Protein AF-A0A1V5JH03-F1 (afdb_monomer_lite)

Structure (mmCIF, N/CA/C/O backbone):
data_AF-A0A1V5JH03-F1
#
_entry.id   AF-A0A1V5JH03-F1
#
loop_
_atom_site.group_PDB
_atom_site.id
_atom_site.type_symbol
_atom_site.label_atom_id
_atom_site.label_alt_id
_atom_site.label_comp_id
_atom_site.label_asym_id
_atom_site.label_entity_id
_atom_site.label_seq_id
_atom_site.pdbx_PDB_ins_code
_atom_site.Cartn_x
_atom_site.Cartn_y
_atom_site.Cartn_z
_atom_site.occupancy
_atom_site.B_iso_or_equiv
_atom_site.auth_seq_id
_atom_site.auth_comp_id
_atom_site.auth_asym_id
_atom_site.auth_atom_id
_atom_site.pdbx_PDB_model_num
ATOM 1 N N . MET A 1 1 ? 13.693 12.994 -13.711 1.00 73.12 1 MET A N 1
ATOM 2 C CA . MET A 1 1 ? 14.202 11.615 -13.570 1.00 73.12 1 MET A CA 1
ATOM 3 C C . MET A 1 1 ? 12.980 10.728 -13.429 1.00 73.12 1 MET A C 1
ATOM 5 O O . MET A 1 1 ? 12.201 10.991 -12.523 1.00 73.12 1 MET A O 1
ATOM 9 N N . ASP A 1 2 ? 12.749 9.807 -14.364 1.00 86.81 2 ASP A N 1
ATOM 10 C CA . ASP A 1 2 ? 11.597 8.889 -14.368 1.00 86.81 2 ASP A CA 1
ATOM 11 C C . ASP A 1 2 ? 12.035 7.436 -14.113 1.00 86.81 2 ASP A C 1
ATOM 13 O O . ASP A 1 2 ? 13.233 7.147 -14.056 1.00 86.81 2 ASP A O 1
ATOM 17 N N . LEU A 1 3 ? 11.069 6.527 -13.950 1.00 82.00 3 LEU A N 1
ATOM 18 C CA . LEU A 1 3 ? 11.330 5.127 -13.607 1.00 82.00 3 LEU A CA 1
ATOM 19 C C . LEU A 1 3 ? 12.235 4.418 -14.628 1.00 82.00 3 LEU A C 1
ATOM 21 O O . LEU A 1 3 ? 13.090 3.628 -14.238 1.00 82.00 3 LEU A O 1
ATOM 25 N N . SER A 1 4 ? 12.121 4.737 -15.918 1.00 85.38 4 SER A N 1
ATOM 26 C CA . SER A 1 4 ? 12.951 4.133 -16.969 1.00 85.38 4 SER A CA 1
ATOM 27 C C . SER A 1 4 ? 14.422 4.507 -16.796 1.00 85.38 4 SER A C 1
ATOM 29 O O . SER A 1 4 ? 15.310 3.682 -16.999 1.00 85.38 4 SER A O 1
ATOM 31 N N . GLU A 1 5 ? 14.691 5.751 -16.396 1.00 88.56 5 GLU A N 1
ATOM 32 C CA . GLU A 1 5 ? 16.047 6.232 -16.123 1.00 88.56 5 GLU A CA 1
ATOM 33 C C . GLU A 1 5 ? 16.642 5.617 -14.848 1.00 88.56 5 GLU A C 1
ATOM 35 O O . GLU A 1 5 ? 17.856 5.431 -14.773 1.00 88.56 5 GLU A O 1
ATOM 40 N N . LEU A 1 6 ? 15.814 5.261 -13.860 1.00 89.06 6 LEU A N 1
ATOM 41 C CA . LEU A 1 6 ? 16.254 4.539 -12.660 1.00 89.06 6 LEU A CA 1
ATOM 42 C C . LEU A 1 6 ? 16.620 3.091 -12.990 1.00 89.06 6 LEU A C 1
ATOM 44 O O . LEU A 1 6 ? 17.732 2.659 -12.678 1.00 89.06 6 LEU A O 1
ATOM 48 N N . VAL A 1 7 ? 15.750 2.396 -13.727 1.00 87.81 7 VAL A N 1
ATOM 49 C CA . VAL A 1 7 ? 15.978 1.011 -14.167 1.00 87.81 7 VAL A CA 1
ATOM 50 C C .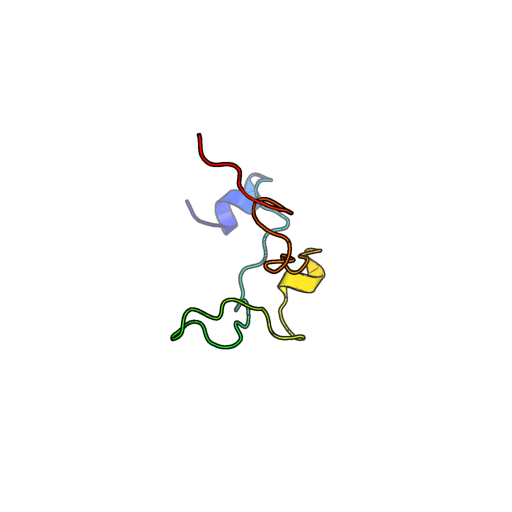 VAL A 1 7 ? 17.257 0.899 -14.998 1.00 87.81 7 VAL A C 1
ATOM 52 O O . VAL A 1 7 ? 18.084 0.026 -14.740 1.00 87.81 7 VAL A O 1
ATOM 55 N N . LYS A 1 8 ? 17.495 1.828 -15.937 1.00 88.81 8 LYS A N 1
ATOM 56 C CA . LYS A 1 8 ? 18.742 1.874 -16.729 1.00 88.81 8 LYS A CA 1
ATOM 57 C C . LYS A 1 8 ? 20.000 2.047 -15.875 1.00 88.81 8 LYS A C 1
ATOM 59 O O . LYS A 1 8 ? 21.068 1.590 -16.269 1.00 88.81 8 LYS A O 1
ATOM 64 N N . LYS A 1 9 ? 19.889 2.708 -14.720 1.00 92.00 9 LYS A N 1
ATOM 65 C CA . LYS A 1 9 ? 20.986 2.898 -13.760 1.00 92.00 9 LYS A CA 1
ATOM 66 C C . LYS A 1 9 ? 21.144 1.723 -12.786 1.00 92.00 9 LYS A C 1
ATOM 68 O O . LYS A 1 9 ? 21.979 1.803 -11.891 1.00 92.00 9 LYS A O 1
ATOM 73 N N . GLY A 1 10 ? 20.366 0.648 -12.948 1.00 88.00 10 GLY A N 1
ATOM 74 C CA . GLY A 1 10 ? 20.367 -0.510 -12.051 1.00 88.00 10 GLY A CA 1
ATOM 75 C C . GLY A 1 10 ? 19.624 -0.275 -10.732 1.00 88.00 10 GLY A C 1
ATOM 76 O O . GLY A 1 10 ? 19.797 -1.045 -9.792 1.00 88.00 10 GLY A O 1
ATOM 77 N N . LEU A 1 11 ? 18.816 0.785 -10.649 1.00 87.50 11 LEU A N 1
ATOM 78 C CA . LEU A 1 11 ? 17.976 1.118 -9.498 1.00 87.50 11 LEU A CA 1
ATOM 79 C C . LEU A 1 11 ? 16.530 0.696 -9.800 1.00 87.50 11 LEU A C 1
ATOM 81 O O . LEU A 1 11 ? 16.109 0.757 -10.949 1.00 87.50 11 LEU A O 1
ATOM 85 N N . ASP A 1 12 ? 15.761 0.268 -8.796 1.00 87.06 12 ASP A N 1
ATOM 86 C CA . ASP A 1 12 ? 14.321 -0.031 -8.940 1.00 87.06 12 ASP A CA 1
ATOM 87 C C . ASP A 1 12 ? 13.952 -1.053 -10.047 1.00 87.06 12 ASP A C 1
ATOM 89 O O . ASP A 1 12 ? 12.830 -1.084 -10.547 1.00 87.06 12 ASP A O 1
ATOM 93 N N . GLY A 1 13 ? 14.873 -1.955 -10.415 1.00 86.06 13 GLY A N 1
ATOM 94 C CA . GLY A 1 13 ? 14.678 -2.952 -11.485 1.00 86.06 13 GLY A CA 1
ATOM 95 C C . GLY A 1 13 ? 13.593 -4.011 -11.228 1.00 86.06 13 GLY A C 1
ATOM 96 O O . GLY A 1 13 ? 13.254 -4.771 -12.132 1.00 86.06 13 GLY A O 1
ATOM 97 N N . HIS A 1 14 ? 13.048 -4.064 -10.012 1.00 85.50 14 HIS A N 1
ATOM 98 C CA . HIS A 1 14 ? 11.959 -4.965 -9.614 1.00 85.50 14 HIS A CA 1
ATOM 99 C C . HIS A 1 14 ? 10.651 -4.222 -9.311 1.00 85.50 14 HIS A C 1
ATOM 101 O O . HIS A 1 14 ? 9.696 -4.823 -8.820 1.00 85.50 14 HIS A O 1
ATOM 107 N N . SER A 1 15 ? 10.600 -2.916 -9.567 1.00 87.00 15 SER A N 1
ATOM 108 C CA . SER A 1 15 ? 9.383 -2.135 -9.392 1.00 87.00 15 SER A CA 1
ATOM 109 C C . SER A 1 15 ? 8.362 -2.474 -10.472 1.00 87.00 15 SER A C 1
ATOM 111 O O . SER A 1 15 ? 8.696 -2.647 -11.643 1.00 87.00 15 SER A O 1
ATOM 113 N N . ILE A 1 16 ? 7.093 -2.516 -10.077 1.00 86.94 16 ILE A N 1
ATOM 114 C CA . ILE A 1 16 ? 5.963 -2.714 -10.982 1.00 86.94 16 ILE A CA 1
ATOM 115 C C . ILE A 1 16 ? 5.128 -1.437 -10.961 1.00 86.94 16 ILE A C 1
ATOM 117 O O . ILE A 1 16 ? 4.831 -0.905 -9.891 1.00 86.94 16 ILE A O 1
ATOM 121 N N . VAL A 1 17 ? 4.743 -0.948 -12.139 1.00 87.94 17 VAL A N 1
ATOM 122 C CA . VAL A 1 17 ? 3.794 0.163 -12.286 1.00 87.94 17 VAL A CA 1
ATOM 123 C C . VAL A 1 17 ? 2.471 -0.411 -12.766 1.00 87.94 17 VAL A C 1
ATOM 125 O O . VAL A 1 17 ? 2.391 -0.935 -13.873 1.00 87.94 17 VAL A O 1
ATOM 128 N N . GLY A 1 18 ? 1.434 -0.320 -11.938 1.00 90.44 18 GLY A N 1
ATOM 129 C CA . GLY A 1 18 ? 0.111 -0.856 -12.246 1.00 90.44 18 GLY A CA 1
ATOM 130 C C . GLY A 1 18 ? -0.945 -0.417 -11.235 1.00 90.44 18 GLY A C 1
ATOM 131 O O . GLY A 1 18 ? -0.624 0.209 -10.224 1.00 90.44 18 GLY A O 1
ATOM 132 N N . ASP A 1 19 ? -2.209 -0.737 -11.522 1.00 95.62 19 ASP A N 1
ATOM 133 C CA . ASP A 1 19 ? -3.318 -0.499 -10.594 1.00 95.62 19 ASP A CA 1
ATOM 134 C C . ASP A 1 19 ? -3.185 -1.438 -9.377 1.00 95.62 19 ASP A C 1
ATOM 136 O O . ASP A 1 19 ? -3.126 -2.659 -9.555 1.00 95.62 19 ASP A O 1
ATOM 140 N N . PRO A 1 20 ? -3.128 -0.914 -8.137 1.00 95.00 20 PRO A N 1
ATOM 141 C CA . PRO A 1 20 ? -3.044 -1.746 -6.941 1.00 95.00 20 PRO A CA 1
ATOM 142 C C . PRO A 1 20 ? -4.324 -2.546 -6.662 1.00 95.00 20 PRO A C 1
ATOM 144 O O . PRO A 1 20 ? -4.274 -3.486 -5.871 1.00 95.00 20 PRO A O 1
ATOM 147 N N . LEU A 1 21 ? -5.459 -2.210 -7.285 1.00 97.56 21 LEU A N 1
ATOM 148 C CA . LEU A 1 21 ? -6.757 -2.861 -7.091 1.00 97.56 21 LEU A CA 1
ATOM 149 C C . LEU A 1 21 ? -7.232 -2.818 -5.630 1.00 97.56 21 LEU A C 1
ATOM 151 O O . LEU A 1 21 ? -7.495 -3.848 -5.002 1.00 97.56 21 LEU A O 1
ATOM 155 N N . PHE A 1 22 ? -7.374 -1.606 -5.089 1.00 97.25 22 PHE A N 1
ATOM 156 C CA . PHE A 1 22 ? -8.007 -1.392 -3.784 1.00 97.25 22 PHE A CA 1
ATOM 157 C C . PHE A 1 22 ? -9.486 -1.806 -3.785 1.00 97.25 22 PHE A C 1
ATOM 159 O O . PHE A 1 22 ? -10.169 -1.742 -4.812 1.00 97.25 22 PHE A O 1
ATOM 166 N N . VAL A 1 23 ? -9.996 -2.211 -2.620 1.00 97.38 23 VAL A N 1
ATOM 167 C CA . VAL A 1 23 ? -11.414 -2.542 -2.425 1.00 97.38 23 VAL A CA 1
ATOM 168 C C . VAL A 1 23 ? -12.284 -1.293 -2.587 1.00 97.38 23 VAL A C 1
ATOM 170 O O . VAL A 1 23 ? -13.197 -1.321 -3.411 1.00 97.38 23 VAL A O 1
ATOM 173 N N . ASP A 1 24 ? -11.982 -0.204 -1.867 1.00 97.88 24 ASP A N 1
ATOM 174 C CA . ASP A 1 24 ? -12.662 1.092 -2.018 1.00 97.88 24 ASP A CA 1
ATOM 175 C C . ASP A 1 24 ? -11.804 2.264 -1.503 1.00 97.88 24 ASP A C 1
ATOM 177 O O . ASP A 1 24 ? -11.964 2.761 -0.386 1.00 97.88 24 ASP A O 1
ATOM 181 N N . ALA A 1 25 ? -10.899 2.753 -2.352 1.00 97.06 25 ALA A N 1
ATOM 182 C CA . ALA A 1 25 ? -10.014 3.867 -2.008 1.00 97.06 25 ALA A CA 1
ATOM 183 C C . ALA A 1 25 ? -10.754 5.190 -1.730 1.00 97.06 25 ALA A C 1
ATOM 185 O O . ALA A 1 25 ? -10.231 6.037 -1.016 1.00 97.06 25 ALA A O 1
ATOM 186 N N . LYS A 1 26 ? -11.975 5.387 -2.255 1.00 97.88 26 LYS A N 1
ATOM 187 C CA . LYS A 1 26 ? -12.752 6.618 -2.005 1.00 97.88 26 LYS A CA 1
ATOM 188 C C . LYS A 1 26 ? -13.290 6.683 -0.578 1.00 97.88 26 LYS A C 1
ATOM 190 O O . LYS A 1 26 ? -13.659 7.759 -0.117 1.00 97.88 26 LYS A O 1
ATOM 195 N N . ARG A 1 27 ? -13.378 5.531 0.089 1.00 97.81 27 ARG A N 1
ATOM 196 C CA . ARG A 1 27 ? -13.825 5.378 1.477 1.00 97.81 27 ARG A CA 1
ATOM 197 C C . ARG A 1 27 ? -12.686 4.950 2.404 1.00 97.81 27 ARG A C 1
ATOM 199 O O . ARG A 1 27 ? -12.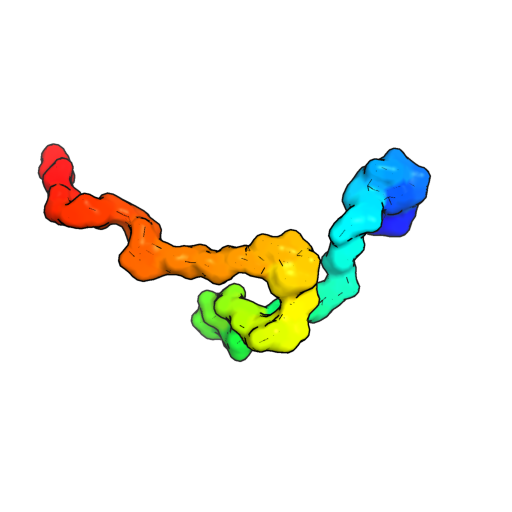953 4.377 3.457 1.00 97.81 27 ARG A O 1
ATOM 206 N N . ASP A 1 28 ? -11.442 5.183 1.986 1.00 95.69 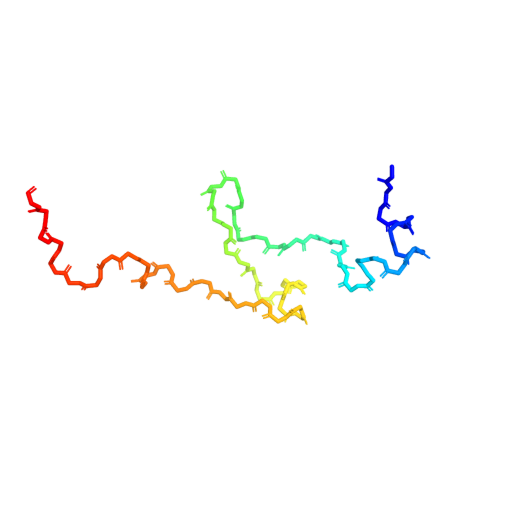28 ASP A N 1
ATOM 207 C CA . ASP A 1 28 ? -10.220 4.813 2.706 1.00 95.69 28 ASP A CA 1
ATOM 208 C C . ASP A 1 28 ? -10.057 3.304 2.981 1.00 95.69 28 ASP A C 1
ATOM 210 O O . ASP A 1 28 ? -9.315 2.887 3.873 1.00 95.69 28 ASP A O 1
ATOM 214 N N . ASP A 1 29 ? -10.706 2.452 2.182 1.00 95.50 29 ASP A N 1
ATOM 215 C CA . ASP A 1 29 ? -10.513 1.004 2.220 1.00 95.50 29 ASP A CA 1
ATOM 216 C C . ASP A 1 29 ? -9.407 0.575 1.248 1.00 95.50 29 ASP A C 1
ATOM 218 O O . ASP A 1 29 ? -9.645 0.118 0.124 1.00 95.50 29 ASP A O 1
ATOM 222 N N . TYR A 1 30 ? -8.169 0.716 1.720 1.00 94.25 30 TYR A N 1
ATOM 223 C CA . TYR A 1 30 ? -6.949 0.354 0.992 1.00 94.25 30 TYR A CA 1
ATOM 224 C C . TYR A 1 30 ? -6.596 -1.137 1.084 1.00 94.25 30 TYR A C 1
ATOM 226 O O . TYR A 1 30 ? -5.463 -1.533 0.801 1.00 94.25 30 TYR A O 1
ATOM 234 N N . ARG A 1 31 ? -7.537 -1.999 1.492 1.00 94.44 31 ARG A N 1
ATOM 235 C CA . ARG A 1 31 ? -7.340 -3.447 1.354 1.00 94.44 31 ARG A CA 1
ATOM 236 C C . ARG A 1 31 ? -7.231 -3.792 -0.130 1.00 94.44 31 ARG A C 1
ATOM 238 O O . ARG A 1 31 ? -7.896 -3.187 -0.966 1.00 94.44 31 ARG A O 1
ATOM 245 N N . LEU A 1 32 ? -6.396 -4.773 -0.448 1.00 96.25 32 LEU A N 1
ATOM 246 C CA . LEU A 1 32 ? -6.180 -5.228 -1.818 1.00 96.25 32 LEU A CA 1
ATOM 247 C C . LEU A 1 32 ? -7.194 -6.311 -2.187 1.00 96.25 32 LEU A C 1
ATOM 249 O O . LEU A 1 32 ? -7.478 -7.201 -1.378 1.00 96.25 32 LEU A O 1
ATOM 253 N N . LYS A 1 33 ? -7.706 -6.254 -3.415 1.00 96.94 33 LYS A N 1
ATOM 254 C CA . LYS A 1 33 ? -8.480 -7.346 -4.011 1.00 96.94 33 LYS A CA 1
ATOM 255 C C . LYS A 1 33 ? -7.590 -8.580 -4.257 1.00 96.94 33 LYS A C 1
ATOM 257 O O . LYS A 1 33 ? -6.364 -8.435 -4.341 1.00 96.94 33 LYS A O 1
ATOM 262 N N . PRO A 1 34 ? -8.168 -9.791 -4.372 1.00 96.31 34 PRO A N 1
ATOM 263 C CA . PRO A 1 34 ? -7.405 -11.014 -4.645 1.00 96.31 34 PRO A CA 1
ATOM 264 C C . PRO A 1 34 ? -6.540 -10.949 -5.912 1.00 96.31 34 PRO A C 1
ATOM 266 O O . PRO A 1 34 ? -5.487 -11.572 -5.959 1.00 96.31 34 PRO A O 1
ATOM 269 N N . GLU A 1 35 ? -6.945 -10.159 -6.906 1.00 97.25 35 GLU A N 1
ATOM 270 C CA . GLU A 1 35 ? -6.285 -10.033 -8.210 1.00 97.25 35 GLU A CA 1
ATOM 271 C C . GLU A 1 35 ? -5.164 -8.975 -8.236 1.00 97.25 35 GLU A C 1
ATOM 273 O O . GLU A 1 35 ? -4.604 -8.694 -9.292 1.00 97.25 35 GLU A O 1
ATOM 278 N N . SER A 1 36 ? -4.847 -8.348 -7.097 1.00 97.25 36 SER A N 1
ATOM 279 C CA . SER A 1 36 ? -3.821 -7.300 -7.023 1.00 97.25 36 SER A CA 1
ATOM 280 C C . SER A 1 36 ? -2.425 -7.813 -7.418 1.00 97.25 36 SER A C 1
ATOM 282 O O . SER A 1 36 ? -1.986 -8.835 -6.882 1.00 97.25 36 SER A O 1
ATOM 284 N N . PRO A 1 37 ? -1.656 -7.070 -8.242 1.00 95.31 37 PRO A N 1
ATOM 285 C CA . PRO A 1 37 ? -0.279 -7.441 -8.590 1.00 95.31 37 PRO A CA 1
ATOM 286 C C . PRO A 1 37 ? 0.676 -7.385 -7.387 1.00 95.31 37 PRO A C 1
ATOM 288 O O . PRO A 1 37 ? 1.762 -7.959 -7.410 1.00 95.31 37 PRO A O 1
ATOM 291 N N . ALA A 1 38 ? 0.285 -6.720 -6.295 1.00 94.69 38 ALA A N 1
ATOM 292 C CA . ALA A 1 38 ? 1.114 -6.626 -5.100 1.00 94.69 38 ALA A CA 1
ATOM 293 C C . ALA A 1 38 ? 1.357 -7.992 -4.430 1.00 94.69 38 ALA A C 1
ATOM 295 O O . ALA A 1 38 ? 2.363 -8.164 -3.740 1.00 94.69 38 ALA A O 1
ATOM 296 N N . TRP A 1 39 ? 0.476 -8.978 -4.634 1.00 94.50 39 TRP A N 1
ATOM 297 C CA . TRP A 1 39 ? 0.673 -10.321 -4.083 1.00 94.50 39 TRP A CA 1
ATOM 298 C C . TRP A 1 39 ? 1.892 -11.027 -4.692 1.00 94.50 39 TRP A C 1
ATOM 300 O O . TRP A 1 39 ? 2.594 -11.747 -3.981 1.00 94.50 39 TRP A O 1
ATOM 310 N N . GLU A 1 40 ? 2.208 -10.754 -5.960 1.00 91.31 40 GLU A N 1
ATOM 311 C CA . GLU A 1 40 ? 3.395 -11.286 -6.647 1.00 91.31 40 GLU A CA 1
ATOM 312 C C . GLU A 1 40 ? 4.696 -10.673 -6.108 1.00 91.31 40 GLU A C 1
ATOM 314 O O . GLU A 1 40 ? 5.737 -11.327 -6.090 1.00 91.31 40 GLU A O 1
ATOM 319 N N . LEU A 1 41 ? 4.620 -9.450 -5.570 1.00 90.69 41 LEU A N 1
ATOM 320 C CA . LEU A 1 41 ? 5.727 -8.774 -4.884 1.00 90.69 41 LEU A CA 1
ATOM 321 C C . LEU A 1 41 ? 5.994 -9.319 -3.474 1.00 90.69 41 LEU A C 1
ATOM 323 O O . LEU A 1 41 ? 6.875 -8.824 -2.771 1.00 90.69 41 LEU A O 1
ATOM 327 N N . GLY A 1 42 ? 5.220 -10.310 -3.024 1.00 91.19 42 GLY A N 1
ATOM 328 C CA . GLY A 1 42 ? 5.312 -10.847 -1.670 1.00 91.19 42 GLY A CA 1
ATOM 329 C C . GLY A 1 42 ? 4.660 -9.956 -0.611 1.00 91.19 42 GLY A C 1
ATOM 330 O O . GLY A 1 42 ? 4.932 -10.137 0.581 1.00 91.19 42 GLY A O 1
ATOM 331 N N . PHE A 1 43 ? 3.794 -9.014 -1.013 1.00 92.56 43 PHE A N 1
ATOM 332 C CA . PHE A 1 43 ? 3.005 -8.228 -0.069 1.00 92.56 43 PHE A CA 1
ATOM 333 C C . PHE A 1 43 ? 2.162 -9.146 0.822 1.00 92.56 43 PHE A C 1
ATOM 335 O O . PHE A 1 43 ? 1.637 -10.175 0.395 1.00 92.56 43 PHE A O 1
ATOM 342 N N . ARG A 1 44 ? 2.012 -8.764 2.090 1.00 92.56 44 ARG A N 1
ATOM 343 C CA . ARG A 1 44 ? 1.174 -9.470 3.061 1.00 92.56 44 ARG A CA 1
ATOM 344 C C . ARG A 1 44 ? 0.263 -8.469 3.739 1.00 92.56 44 ARG A C 1
ATOM 346 O O . ARG A 1 44 ? 0.704 -7.397 4.149 1.00 92.56 44 ARG A O 1
ATOM 353 N N . ARG A 1 45 ? -1.011 -8.835 3.880 1.00 90.94 45 ARG A N 1
ATOM 354 C CA . ARG A 1 45 ? -2.001 -7.997 4.556 1.00 90.94 45 ARG A CA 1
ATOM 355 C C . ARG A 1 45 ? -1.538 -7.689 5.982 1.00 90.94 45 ARG A C 1
ATOM 357 O O . ARG A 1 45 ? -1.197 -8.597 6.738 1.00 90.94 45 ARG A O 1
ATOM 364 N N . LEU A 1 46 ? -1.582 -6.410 6.349 1.00 88.69 46 LEU A N 1
ATOM 365 C CA . LEU A 1 46 ? -1.328 -5.975 7.717 1.00 88.69 46 LEU A CA 1
ATOM 366 C C . LEU A 1 46 ? -2.428 -6.522 8.644 1.00 88.69 46 LEU A C 1
ATOM 368 O O . LEU A 1 46 ? -3.614 -6.329 8.348 1.00 88.69 46 LEU A O 1
ATOM 372 N N . PRO A 1 47 ? -2.073 -7.178 9.761 1.00 89.19 47 PRO A N 1
ATOM 373 C CA . PRO A 1 47 ? -3.044 -7.651 10.739 1.00 89.19 47 PRO A CA 1
ATOM 374 C C . PRO A 1 47 ? -3.496 -6.476 11.614 1.00 89.19 47 PRO A C 1
ATOM 376 O O . PRO A 1 47 ? -3.063 -6.351 12.759 1.00 89.19 47 PRO A O 1
ATOM 379 N N . LEU A 1 48 ? -4.315 -5.574 11.060 1.00 86.88 48 LEU A N 1
ATOM 380 C CA . LEU A 1 48 ? -4.752 -4.334 11.720 1.00 86.88 48 LEU A CA 1
ATOM 381 C C . LEU A 1 48 ? -5.380 -4.596 13.094 1.00 86.88 48 LEU A C 1
ATOM 383 O O . LEU A 1 48 ? -5.148 -3.845 14.034 1.00 86.88 48 LEU A O 1
ATOM 387 N N . GLU A 1 49 ? -6.093 -5.711 13.236 1.00 87.50 49 GLU A N 1
ATOM 388 C CA . GLU A 1 49 ? -6.695 -6.170 14.487 1.00 87.50 49 GLU A CA 1
ATOM 389 C C . GLU A 1 49 ? -5.677 -6.495 15.597 1.00 87.50 49 GLU A C 1
ATOM 391 O O . GLU A 1 49 ? -6.046 -6.654 16.760 1.00 87.50 49 GLU A O 1
ATOM 396 N N . ARG A 1 50 ? -4.386 -6.584 15.259 1.00 88.94 50 ARG A N 1
ATOM 397 C CA . ARG A 1 50 ? -3.279 -6.848 16.189 1.00 88.94 50 ARG A CA 1
ATOM 398 C C . ARG A 1 50 ? -2.343 -5.655 16.368 1.00 88.94 50 ARG A C 1
ATOM 400 O O . ARG A 1 50 ? -1.341 -5.785 17.069 1.00 88.94 50 ARG A O 1
ATOM 407 N N . ILE A 1 51 ? -2.639 -4.519 15.743 1.00 89.31 51 ILE A N 1
ATOM 408 C CA . ILE A 1 51 ? -1.830 -3.306 15.864 1.00 89.31 51 ILE A CA 1
ATOM 409 C C . ILE A 1 51 ? -2.274 -2.524 17.102 1.00 89.31 51 ILE A C 1
ATOM 411 O O . ILE A 1 51 ? -3.461 -2.297 17.322 1.00 89.31 51 ILE A O 1
ATOM 415 N N . GLY A 1 52 ? -1.300 -2.092 17.903 1.00 86.75 5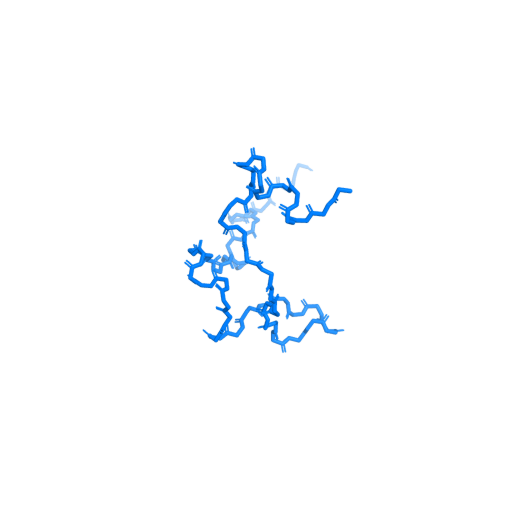2 GLY A N 1
ATOM 416 C CA . GLY A 1 52 ? -1.514 -1.356 19.149 1.00 86.75 52 GLY A CA 1
ATOM 417 C C . GLY A 1 52 ? -1.216 -2.191 20.400 1.00 86.75 52 GLY A C 1
ATOM 418 O O . GLY A 1 52 ? -0.870 -3.372 20.299 1.00 86.75 52 GLY A O 1
ATOM 419 N N . PRO A 1 53 ? -1.297 -1.583 21.597 1.00 87.12 53 PRO A N 1
ATOM 420 C CA . PRO A 1 53 ? -1.066 -2.283 22.853 1.00 87.12 53 PRO A CA 1
ATOM 421 C C . PRO A 1 53 ? -2.025 -3.465 23.004 1.00 87.12 53 PRO A C 1
ATOM 423 O O . PRO A 1 53 ? -3.243 -3.301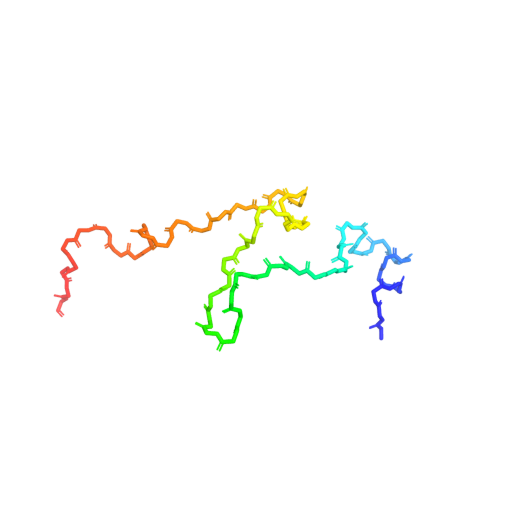 23.016 1.00 87.12 53 PRO A O 1
ATOM 426 N N . GLN A 1 54 ? -1.470 -4.666 23.137 1.00 80.75 54 GLN A N 1
ATOM 427 C CA . GLN A 1 54 ? -2.252 -5.862 23.421 1.00 80.75 54 GLN A CA 1
ATOM 428 C C . GLN A 1 54 ? -2.402 -5.974 24.944 1.00 80.75 54 GLN A C 1
ATOM 430 O O . GLN A 1 54 ? -1.417 -6.155 25.658 1.00 80.75 54 GLN A O 1
ATOM 435 N N . GLY A 1 55 ? -3.625 -5.812 25.455 1.00 76.62 55 GLY A N 1
ATOM 436 C CA . GLY A 1 55 ? -3.922 -5.801 26.892 1.00 76.62 55 GLY A CA 1
ATOM 437 C C . GLY A 1 55 ? -4.349 -4.429 27.422 1.00 76.62 55 GLY A C 1
ATOM 438 O O . GLY A 1 55 ? -4.575 -3.485 26.669 1.00 76.62 55 GLY A O 1
ATOM 439 N N . ARG A 1 56 ? -4.518 -4.316 28.746 1.00 71.75 56 ARG A N 1
ATOM 440 C CA . ARG A 1 56 ? -4.989 -3.073 29.374 1.00 71.75 56 ARG A CA 1
ATOM 441 C C . ARG A 1 56 ? -3.890 -2.018 29.268 1.00 71.75 56 ARG A C 1
ATOM 443 O O . ARG A 1 56 ? -2.872 -2.122 29.951 1.00 71.75 56 ARG A O 1
ATOM 450 N N . PHE A 1 57 ? -4.102 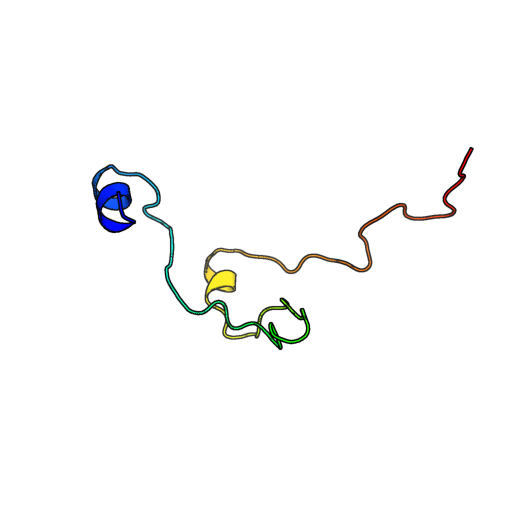-1.007 28.431 1.00 73.44 57 PHE A N 1
ATOM 451 C CA . PHE A 1 57 ? -3.252 0.178 28.400 1.00 73.44 57 PHE A CA 1
ATOM 452 C C . PHE A 1 57 ? -3.282 0.830 29.791 1.00 73.44 57 PHE A C 1
ATOM 454 O O . PHE A 1 57 ? -4.273 1.448 30.175 1.00 73.44 57 PHE A O 1
ATOM 461 N N . LYS A 1 58 ? -2.225 0.638 30.590 1.00 69.62 58 LYS A N 1
ATOM 462 C CA . LYS A 1 58 ? -2.025 1.394 31.829 1.00 69.62 58 LYS A CA 1
ATOM 463 C C . LYS A 1 58 ? -1.425 2.740 31.441 1.00 69.62 58 LYS A C 1
ATOM 465 O O . LYS A 1 58 ? -0.208 2.905 31.455 1.00 69.62 58 LYS A O 1
ATOM 470 N N . GLY A 1 59 ? -2.289 3.670 31.039 1.00 75.38 59 GLY A N 1
ATOM 471 C CA . GLY A 1 59 ? -1.930 5.083 31.043 1.00 75.38 59 GLY A CA 1
ATOM 472 C C . GLY A 1 59 ? -1.471 5.446 32.455 1.00 75.38 59 GLY A C 1
ATOM 473 O O . GLY A 1 59 ? -2.147 5.085 33.420 1.00 75.38 59 GLY A O 1
ATOM 474 N N . ARG A 1 60 ? -0.278 6.035 32.563 1.00 65.75 60 ARG A N 1
ATOM 475 C CA . ARG A 1 60 ? 0.156 6.695 33.796 1.00 65.75 60 ARG A CA 1
ATOM 476 C C . ARG A 1 60 ? -0.676 7.945 34.026 1.00 65.75 60 ARG A C 1
ATOM 478 O O . ARG A 1 60 ? -1.025 8.585 33.010 1.00 65.75 60 ARG A O 1
#

Secondary structure (DSSP, 8-state):
--HHHHHHTTSSTT---S---EEEGGGTEEEEPTT-GGGTTT-----GGG-S-SS-----

Sequence (60 aa):
MDLSELVKKGLDGHSIVGDPLFVDAKRDDYRLKPESPAWELGFRRLPLERIGPQGRFKGR

Radius of gyration: 17.61 Å; chains: 1; bounding box: 35×23×51 Å

pLDDT: mean 89.15, std 7.56, range [65.75, 97.88]

Foldseek 3Di:
DDPVVQVVVVHCVVDDDDDQQFPDVVVPRRDGDPPGPVVVVVDDDDPPVPPDDDDDPPDD